Protein AF-A0A1V2RD35-F1 (afdb_monomer)

Secondary structure (DSSP, 8-state):
-HHHHHHHHHHHHHHHHHHHHHHTT--HHHHHHHHHHHHHHHHHHHHHHHHHHHHHHHHHHHHHHHHHHHHHHHHHHHHHHH--

Structure (mmCIF, N/CA/C/O backbone):
data_AF-A0A1V2RD35-F1
#
_entry.id   AF-A0A1V2RD35-F1
#
loop_
_atom_site.group_PDB
_atom_site.id
_atom_site.type_symbol
_atom_site.label_atom_id
_atom_site.label_alt_id
_atom_site.label_comp_id
_atom_site.label_asym_id
_atom_site.label_entity_id
_atom_site.label_seq_id
_atom_site.pdbx_PDB_ins_code
_atom_site.Cartn_x
_atom_site.Cartn_y
_atom_site.Cartn_z
_atom_site.occupancy
_atom_site.B_iso_or_equiv
_atom_site.auth_seq_id
_atom_site.auth_comp_id
_atom_site.auth_asym_id
_atom_site.auth_atom_id
_atom_site.pdbx_PDB_model_num
ATOM 1 N N . MET A 1 1 ? 14.216 -1.242 2.004 1.00 49.47 1 MET A N 1
ATOM 2 C CA . MET A 1 1 ? 13.987 -1.669 3.409 1.00 49.47 1 MET A CA 1
ATOM 3 C C . MET A 1 1 ? 13.149 -0.653 4.178 1.00 49.47 1 MET A C 1
ATOM 5 O O . MET A 1 1 ? 12.201 -1.083 4.819 1.00 49.47 1 MET A O 1
ATOM 9 N N . ALA A 1 2 ? 13.426 0.653 4.058 1.00 57.88 2 ALA A N 1
ATOM 10 C CA . ALA A 1 2 ? 12.639 1.723 4.685 1.00 57.88 2 ALA A CA 1
ATOM 11 C C . ALA A 1 2 ? 11.124 1.646 4.391 1.00 57.88 2 ALA A C 1
ATOM 13 O O . ALA A 1 2 ? 10.338 1.641 5.332 1.00 57.88 2 ALA A O 1
ATOM 14 N N . ASP A 1 3 ? 10.714 1.445 3.131 1.00 68.06 3 ASP A N 1
ATOM 15 C CA . ASP A 1 3 ? 9.284 1.379 2.764 1.00 68.06 3 ASP A CA 1
ATOM 16 C C . ASP A 1 3 ? 8.503 0.266 3.469 1.00 68.06 3 ASP A C 1
ATOM 18 O O . ASP A 1 3 ? 7.358 0.464 3.868 1.00 68.06 3 ASP A O 1
ATOM 22 N N . LYS A 1 4 ? 9.128 -0.900 3.686 1.00 71.19 4 LYS A N 1
ATOM 23 C CA . LYS A 1 4 ? 8.486 -2.020 4.391 1.00 71.19 4 LYS A CA 1
ATOM 24 C C . LYS A 1 4 ? 8.286 -1.717 5.877 1.00 71.19 4 LYS A C 1
ATOM 26 O O . LYS A 1 4 ? 7.286 -2.138 6.447 1.00 71.19 4 LYS A O 1
ATOM 31 N N . ILE A 1 5 ? 9.220 -0.991 6.495 1.00 76.31 5 ILE A N 1
ATOM 32 C CA . ILE A 1 5 ? 9.131 -0.586 7.906 1.00 76.31 5 ILE A CA 1
ATOM 33 C C . ILE A 1 5 ? 8.044 0.479 8.077 1.00 76.31 5 ILE A C 1
ATOM 35 O O . ILE A 1 5 ? 7.240 0.383 9.000 1.00 76.31 5 ILE A O 1
ATOM 39 N N . VAL A 1 6 ? 7.967 1.444 7.157 1.00 76.25 6 VAL A N 1
ATOM 40 C CA . VAL A 1 6 ? 6.910 2.467 7.153 1.00 76.25 6 VAL A CA 1
ATOM 41 C C . VAL A 1 6 ? 5.534 1.828 6.947 1.00 76.25 6 VAL A C 1
ATOM 43 O O . VAL A 1 6 ? 4.610 2.131 7.698 1.00 76.25 6 VAL A O 1
ATOM 46 N N . GLN A 1 7 ? 5.400 0.877 6.015 1.00 72.44 7 GLN A N 1
ATOM 47 C CA . GLN A 1 7 ? 4.166 0.102 5.828 1.00 72.44 7 GLN A CA 1
ATOM 48 C C . GLN A 1 7 ? 3.743 -0.646 7.090 1.00 72.44 7 GLN A C 1
ATOM 50 O O . GLN A 1 7 ? 2.580 -0.577 7.483 1.00 72.44 7 GLN A O 1
ATOM 55 N N . LEU A 1 8 ? 4.683 -1.347 7.728 1.00 79.62 8 LEU A N 1
ATOM 56 C CA . LEU A 1 8 ? 4.410 -2.096 8.950 1.00 79.62 8 LEU A CA 1
ATOM 57 C C . LEU A 1 8 ? 3.978 -1.160 10.088 1.00 79.62 8 LEU A C 1
ATOM 59 O O . LEU A 1 8 ? 3.043 -1.478 10.817 1.00 79.62 8 LEU A O 1
ATOM 63 N N . GLY A 1 9 ? 4.617 0.009 10.204 1.00 80.44 9 GLY A N 1
ATOM 64 C CA . GLY A 1 9 ? 4.274 1.031 11.190 1.00 80.44 9 GLY A CA 1
ATOM 65 C C . GLY A 1 9 ? 2.873 1.604 10.984 1.00 80.44 9 GLY A C 1
ATOM 66 O O . GLY A 1 9 ? 2.082 1.630 11.924 1.00 80.44 9 GLY A O 1
ATOM 67 N N . VAL A 1 10 ? 2.533 1.999 9.752 1.00 81.31 10 VAL A N 1
ATOM 68 C CA . VAL A 1 10 ? 1.191 2.505 9.414 1.00 81.31 10 VAL A CA 1
ATOM 69 C C . VAL A 1 10 ? 0.137 1.427 9.661 1.00 81.31 10 VAL A C 1
ATOM 71 O O . VAL A 1 10 ? -0.878 1.699 10.296 1.00 81.31 10 VAL A O 1
ATOM 74 N N . PHE A 1 11 ? 0.394 0.187 9.242 1.00 80.94 11 PHE A N 1
ATOM 75 C CA . PHE A 1 11 ? -0.523 -0.929 9.461 1.00 80.94 11 PHE A CA 1
ATOM 76 C C . PHE A 1 11 ? -0.762 -1.202 10.953 1.00 80.94 11 PHE A C 1
ATOM 78 O O . PHE A 1 11 ? -1.908 -1.332 11.380 1.00 80.94 11 PHE A O 1
ATOM 85 N N . ALA A 1 12 ? 0.296 -1.233 11.767 1.00 81.31 12 ALA A N 1
ATOM 86 C CA . ALA A 1 12 ? 0.181 -1.449 13.207 1.00 81.31 12 ALA A CA 1
ATOM 87 C C . ALA A 1 12 ? -0.619 -0.335 13.905 1.00 81.31 12 ALA A C 1
ATOM 89 O O . ALA A 1 12 ? -1.423 -0.620 14.790 1.00 81.31 12 ALA A O 1
ATOM 90 N N . LEU A 1 13 ? -0.442 0.920 13.485 1.00 83.94 13 LEU A N 1
ATOM 91 C CA . LEU A 1 13 ? -1.146 2.078 14.045 1.00 83.94 13 LEU A CA 1
ATOM 92 C C . LEU A 1 13 ? -2.646 2.038 13.709 1.00 83.94 13 LEU A C 1
ATOM 94 O O . LEU A 1 13 ? -3.490 2.287 14.569 1.00 83.94 13 LEU A O 1
ATOM 98 N N . VAL A 1 14 ? -2.969 1.641 12.480 1.00 83.38 14 VAL A N 1
ATOM 99 C CA . VAL A 1 14 ? -4.340 1.447 11.996 1.00 83.38 14 VAL A CA 1
ATOM 100 C C . VAL A 1 14 ? -5.056 0.318 12.733 1.00 83.38 14 VAL A C 1
ATOM 102 O O . VAL A 1 14 ? -6.162 0.499 13.242 1.00 83.38 14 VAL A O 1
ATOM 105 N N . VAL A 1 15 ? -4.425 -0.855 12.811 1.00 83.00 15 VAL A N 1
ATOM 106 C CA . VAL A 1 15 ? -5.010 -2.012 13.499 1.00 83.00 15 VAL A CA 1
ATOM 107 C C . VAL A 1 15 ? -5.139 -1.723 14.993 1.00 83.00 15 VAL A C 1
ATOM 109 O O . VAL A 1 15 ? -6.177 -2.011 15.585 1.00 83.00 15 VAL A O 1
ATOM 112 N N . GLY A 1 16 ? -4.134 -1.085 15.597 1.00 83.75 16 GLY A N 1
ATOM 113 C CA . GLY A 1 16 ? -4.165 -0.676 16.998 1.00 83.75 16 GLY A CA 1
ATOM 114 C C . GLY A 1 16 ? -5.305 0.295 17.310 1.00 83.75 16 GLY A C 1
ATOM 115 O O . GLY A 1 16 ? -6.032 0.087 18.281 1.00 83.75 16 GLY A O 1
ATOM 116 N N . GLY A 1 17 ? -5.513 1.320 16.477 1.00 80.88 17 GLY A N 1
ATOM 117 C CA . GLY A 1 17 ? -6.610 2.273 16.658 1.00 80.88 17 GLY A CA 1
ATOM 118 C C . GLY A 1 17 ? -7.990 1.642 16.461 1.00 80.88 17 GLY A C 1
ATOM 119 O O . GLY A 1 17 ? -8.891 1.893 17.260 1.00 80.88 17 GLY A O 1
ATOM 120 N N . PHE A 1 18 ? -8.140 0.746 15.480 1.00 81.50 18 PHE A N 1
ATOM 121 C CA . PHE A 1 18 ? -9.384 0.000 15.278 1.00 81.50 18 PHE A CA 1
ATOM 122 C C . PHE A 1 18 ? -9.720 -0.891 16.481 1.00 81.50 18 PHE A C 1
ATOM 124 O O . PHE A 1 18 ? -10.844 -0.858 16.984 1.00 81.50 18 PHE A O 1
ATOM 131 N N . VAL A 1 19 ? -8.745 -1.655 16.987 1.00 82.50 19 VAL A N 1
ATOM 132 C CA . VAL A 1 19 ? -8.929 -2.513 18.168 1.00 82.50 19 VAL A CA 1
ATOM 133 C C . VAL A 1 19 ? -9.259 -1.670 19.400 1.00 82.50 19 VAL A C 1
ATOM 135 O O . VAL A 1 19 ? -10.187 -2.005 20.132 1.00 82.50 19 VAL A O 1
ATOM 138 N N . ALA A 1 20 ? -8.575 -0.542 19.606 1.00 81.12 20 ALA A N 1
ATOM 139 C CA . ALA A 1 20 ? -8.845 0.356 20.726 1.00 81.12 20 ALA A CA 1
ATOM 140 C C . ALA A 1 20 ? -10.266 0.949 20.689 1.00 81.12 20 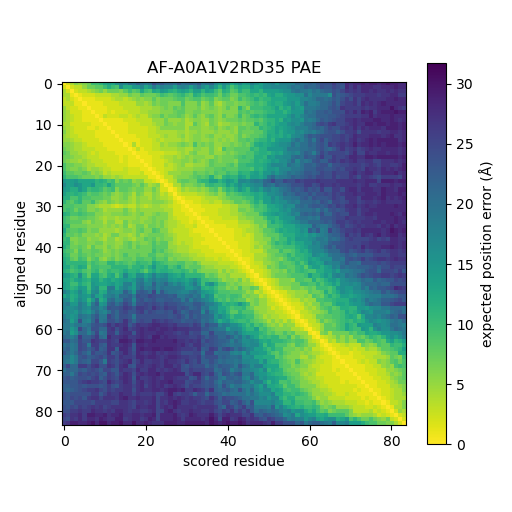ALA A C 1
ATOM 142 O O . ALA A 1 20 ? -10.921 1.027 21.729 1.00 81.12 20 ALA A O 1
ATOM 143 N N . LEU A 1 21 ? -10.758 1.342 19.509 1.00 80.75 21 LEU A N 1
ATOM 144 C CA . LEU A 1 21 ? -12.129 1.835 19.330 1.00 80.75 21 LEU A CA 1
ATOM 145 C C . LEU A 1 21 ? -13.165 0.727 19.524 1.00 80.75 21 LEU A C 1
ATOM 147 O O . LEU A 1 21 ? -14.172 0.943 20.196 1.00 80.75 21 LEU A O 1
ATOM 151 N N . THR A 1 22 ? -12.875 -0.473 19.019 1.00 79.88 22 THR A N 1
ATOM 152 C CA . THR A 1 22 ? -13.747 -1.648 19.156 1.00 79.88 22 THR A CA 1
ATOM 153 C C . THR A 1 22 ? -13.902 -2.060 20.621 1.00 79.88 22 THR A C 1
ATOM 155 O O . THR A 1 22 ? -15.018 -2.271 21.085 1.00 79.88 22 THR A O 1
ATOM 158 N N . VAL A 1 23 ? -12.805 -2.108 21.388 1.00 84.19 23 VAL A N 1
ATOM 159 C CA . VAL A 1 23 ? -12.834 -2.438 22.828 1.00 84.19 23 VAL A CA 1
ATOM 160 C C . VAL A 1 23 ? -13.591 -1.380 23.639 1.00 84.19 23 VAL A C 1
ATOM 162 O O . VAL A 1 23 ? -14.208 -1.705 24.650 1.00 84.19 23 VAL A O 1
ATOM 165 N N . LYS A 1 24 ? -13.583 -0.119 23.193 1.00 84.94 24 LYS A N 1
ATOM 166 C CA . LYS A 1 24 ? -14.345 0.972 23.818 1.00 84.94 24 LYS A CA 1
ATOM 167 C C . LYS A 1 24 ? -15.808 1.053 23.360 1.00 84.94 24 LYS A C 1
ATOM 169 O O . LYS A 1 24 ? -16.530 1.902 23.873 1.00 84.94 24 LYS A O 1
ATOM 174 N N . GLY A 1 25 ? -16.243 0.208 22.420 1.00 75.38 25 GLY A N 1
ATOM 175 C CA . GLY A 1 25 ? -17.605 0.225 21.877 1.00 75.38 25 GLY A CA 1
ATOM 176 C C . GLY A 1 25 ? -17.941 1.482 21.065 1.00 75.38 25 GLY A C 1
ATOM 177 O O . GLY A 1 25 ? -19.113 1.818 20.928 1.00 75.38 25 GLY A O 1
ATOM 178 N N . ALA A 1 26 ? -16.929 2.197 20.567 1.00 75.69 26 ALA A N 1
ATOM 179 C CA . ALA A 1 26 ? -17.111 3.403 19.765 1.00 75.69 26 ALA A CA 1
ATOM 180 C C . ALA A 1 26 ? -17.414 3.055 18.299 1.00 75.69 26 ALA A C 1
ATOM 182 O O . ALA A 1 26 ? -17.019 1.993 17.813 1.00 75.69 26 ALA A O 1
ATOM 183 N N . GLU A 1 27 ? -18.076 3.962 17.575 1.00 74.69 27 GLU A N 1
ATOM 184 C CA . GLU A 1 27 ? -18.326 3.781 16.144 1.00 74.69 27 GLU A CA 1
ATOM 185 C C . GLU A 1 27 ?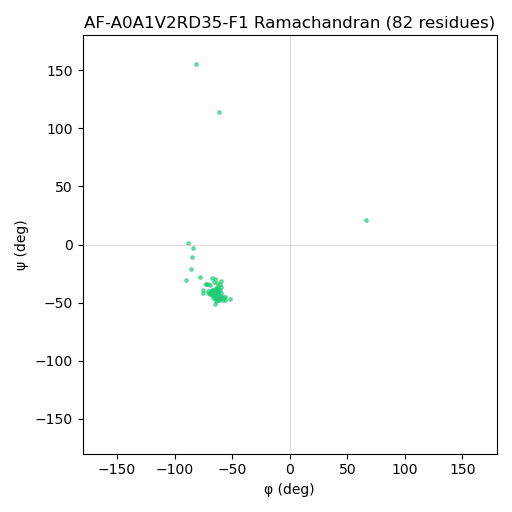 -17.009 3.685 15.368 1.00 74.69 27 GLU A C 1
ATOM 187 O O . GLU A 1 27 ? -16.228 4.629 15.258 1.00 74.69 27 GLU A O 1
ATOM 192 N N . THR A 1 28 ? -16.759 2.508 14.802 1.00 76.44 28 THR A N 1
ATOM 193 C CA . THR A 1 28 ? -15.571 2.235 13.991 1.00 76.44 28 THR A CA 1
ATOM 194 C C . THR A 1 28 ? -15.747 2.655 12.533 1.00 76.44 28 THR A C 1
ATOM 196 O O . THR A 1 28 ? -14.763 2.702 11.798 1.00 76.44 28 THR A O 1
ATOM 199 N N . ALA A 1 29 ? -16.968 2.993 12.106 1.00 74.94 29 ALA A N 1
ATOM 200 C CA . ALA A 1 29 ? -17.282 3.332 10.720 1.00 74.94 29 ALA A CA 1
ATOM 201 C C . ALA A 1 29 ? -16.549 4.600 10.248 1.00 74.94 29 ALA A C 1
ATOM 203 O O . ALA A 1 29 ? -15.897 4.575 9.202 1.00 74.94 29 ALA A O 1
ATOM 204 N N . GLU A 1 30 ? -16.572 5.674 11.043 1.00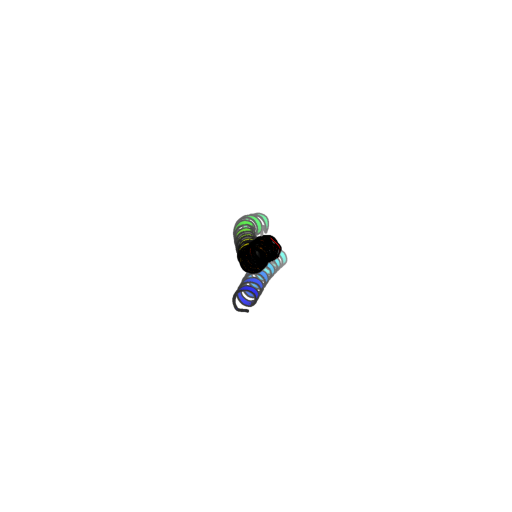 74.19 30 GLU A N 1
ATOM 205 C CA . GLU A 1 30 ? -15.829 6.906 10.735 1.00 74.19 30 GLU A CA 1
ATOM 206 C C . GLU A 1 30 ? -14.316 6.671 10.715 1.00 74.19 30 GLU A C 1
ATOM 208 O O . GLU A 1 30 ? -13.607 7.161 9.833 1.00 74.19 30 GLU A O 1
ATOM 213 N N . TYR A 1 31 ? -13.817 5.856 11.645 1.00 76.06 31 TYR A N 1
ATOM 214 C CA . TYR A 1 31 ? -12.401 5.513 11.707 1.00 76.06 31 TYR A CA 1
ATOM 215 C C . TYR A 1 31 ? -11.943 4.733 10.469 1.00 76.06 31 TYR A C 1
ATOM 217 O O . TYR A 1 31 ? -10.926 5.065 9.860 1.00 76.06 31 TYR A O 1
ATOM 225 N N . VAL A 1 32 ? -12.713 3.727 10.045 1.00 77.06 32 VAL A N 1
ATOM 226 C CA . VAL A 1 32 ? -12.435 2.962 8.821 1.00 77.06 32 VAL A CA 1
ATOM 227 C C . VAL A 1 32 ? -12.490 3.872 7.592 1.00 77.06 32 VAL A C 1
ATOM 229 O O . VAL A 1 32 ? -11.624 3.762 6.720 1.00 77.06 32 VAL A O 1
ATOM 232 N N . GLY A 1 33 ? -13.440 4.810 7.541 1.00 75.81 33 GLY A N 1
ATOM 233 C CA . GLY A 1 33 ? -13.544 5.805 6.471 1.00 75.81 33 GLY A CA 1
ATOM 234 C C . GLY A 1 33 ? -12.311 6.706 6.352 1.00 75.81 33 GLY A C 1
ATOM 235 O O . GLY A 1 33 ? -11.848 6.968 5.245 1.00 75.81 33 GLY A O 1
ATOM 236 N N . LEU A 1 34 ? -11.726 7.120 7.479 1.00 78.81 34 LEU A N 1
ATOM 237 C CA . LEU A 1 34 ? -10.507 7.938 7.508 1.00 78.81 34 LEU A CA 1
ATOM 238 C C . LEU A 1 34 ? -9.246 7.154 7.134 1.00 78.81 34 LEU A C 1
ATOM 240 O O . LEU A 1 34 ? -8.324 7.690 6.522 1.00 78.81 34 LEU A O 1
ATOM 244 N N . VAL A 1 35 ? -9.192 5.879 7.504 1.00 79.69 35 VAL A N 1
ATOM 245 C CA . VAL A 1 35 ? -7.976 5.072 7.395 1.00 79.69 35 VAL A CA 1
ATOM 246 C C . VAL A 1 35 ? -7.851 4.343 6.053 1.00 79.69 35 VAL A C 1
ATOM 248 O O . VAL A 1 35 ? -6.741 4.144 5.552 1.00 79.69 35 VAL A O 1
ATOM 251 N N . THR A 1 36 ? -8.972 3.982 5.429 1.00 79.12 36 THR A N 1
ATOM 252 C CA . THR A 1 36 ? -8.991 3.280 4.133 1.00 79.12 36 THR A CA 1
ATOM 253 C C . THR A 1 36 ? -8.231 4.029 3.022 1.00 79.12 36 THR A C 1
ATOM 255 O O . THR A 1 36 ? -7.414 3.395 2.348 1.00 79.12 36 THR A O 1
ATOM 258 N N . PRO A 1 37 ? -8.388 5.358 2.839 1.00 79.44 37 PRO A N 1
ATOM 259 C CA . PRO A 1 37 ? -7.631 6.116 1.838 1.00 79.44 37 PRO A CA 1
ATOM 260 C C . PRO A 1 37 ? -6.116 6.103 2.087 1.00 79.44 37 PRO A C 1
ATOM 262 O O . PRO A 1 37 ? -5.334 6.025 1.140 1.00 79.44 37 PRO A O 1
ATOM 265 N N . VAL A 1 38 ? -5.696 6.134 3.357 1.00 79.56 38 VAL A N 1
ATOM 266 C CA . VAL A 1 38 ? -4.278 6.101 3.751 1.00 79.56 38 VAL A CA 1
ATOM 267 C C . VAL A 1 38 ? -3.658 4.750 3.399 1.00 79.56 38 VAL A C 1
ATOM 269 O O . VAL A 1 38 ? -2.592 4.695 2.786 1.00 79.56 38 VAL A O 1
ATOM 272 N N . LEU A 1 39 ? -4.347 3.652 3.724 1.00 75.56 39 LEU A N 1
ATOM 273 C CA . LEU A 1 39 ? -3.906 2.306 3.355 1.00 75.56 39 LEU A CA 1
ATOM 274 C C . LEU A 1 39 ? -3.860 2.114 1.833 1.00 75.56 39 LEU A C 1
ATOM 276 O O . LEU A 1 39 ? -2.899 1.540 1.319 1.00 75.56 39 LEU A O 1
ATOM 280 N N . ALA A 1 40 ? -4.859 2.626 1.108 1.00 76.62 40 ALA A N 1
ATOM 281 C CA . ALA A 1 40 ? -4.902 2.562 -0.349 1.00 76.62 40 ALA A CA 1
ATOM 282 C C . ALA A 1 40 ? -3.715 3.303 -0.988 1.00 76.62 40 ALA A C 1
ATOM 284 O O . ALA A 1 40 ? -3.040 2.742 -1.852 1.00 76.62 40 ALA A O 1
ATOM 285 N N . ALA A 1 41 ? -3.398 4.517 -0.523 1.00 74.31 41 ALA A N 1
ATOM 286 C CA . ALA A 1 41 ? -2.258 5.292 -1.015 1.00 74.31 41 ALA A CA 1
ATOM 287 C C . ALA A 1 41 ? -0.925 4.551 -0.810 1.00 74.31 41 ALA A C 1
ATOM 289 O O . ALA A 1 41 ? -0.117 4.441 -1.732 1.00 74.31 41 ALA A O 1
ATOM 290 N N . VAL A 1 42 ? -0.723 3.968 0.374 1.00 73.88 42 VAL A N 1
ATOM 291 C CA . VAL A 1 42 ? 0.479 3.187 0.699 1.00 73.88 42 VAL A CA 1
ATOM 292 C C . VAL A 1 42 ? 0.608 1.931 -0.178 1.00 73.88 42 VAL A C 1
ATOM 294 O O . VAL A 1 42 ? 1.721 1.515 -0.515 1.00 73.88 42 VAL A O 1
ATOM 297 N N . PHE A 1 43 ? -0.510 1.322 -0.573 1.00 72.12 43 PHE A N 1
ATOM 298 C CA . PHE A 1 43 ? -0.510 0.151 -1.449 1.00 72.12 43 PHE A CA 1
ATOM 299 C C . PHE A 1 43 ? -0.221 0.519 -2.912 1.00 72.12 43 PHE A C 1
ATOM 301 O O . PHE A 1 43 ? 0.576 -0.154 -3.569 1.00 72.12 43 PHE A O 1
ATOM 308 N N . VAL A 1 44 ? -0.816 1.612 -3.402 1.00 74.19 44 VAL A N 1
ATOM 309 C CA . VAL A 1 44 ? -0.609 2.125 -4.767 1.00 74.19 44 VAL A CA 1
ATOM 310 C C . VAL A 1 44 ? 0.840 2.555 -4.980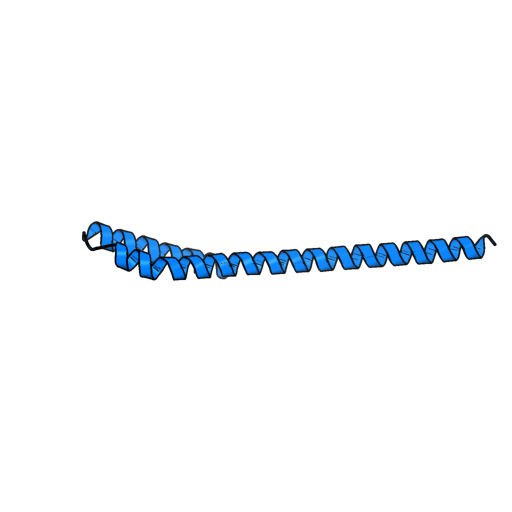 1.00 74.19 44 VAL A C 1
ATOM 312 O O . VAL A 1 44 ? 1.447 2.147 -5.966 1.00 74.19 44 VAL A O 1
ATOM 315 N N . VAL A 1 45 ? 1.432 3.297 -4.038 1.00 70.56 45 VAL A N 1
ATOM 316 C CA . VAL A 1 45 ? 2.845 3.708 -4.121 1.00 70.56 45 VAL A CA 1
ATOM 317 C C . VAL A 1 45 ? 3.760 2.490 -4.253 1.00 70.56 45 VAL A C 1
ATOM 319 O O . VAL A 1 45 ? 4.613 2.447 -5.131 1.00 70.56 45 VAL A O 1
ATOM 322 N N . ASN A 1 46 ? 3.536 1.447 -3.454 1.00 65.81 46 ASN A N 1
ATOM 323 C CA . ASN A 1 46 ? 4.339 0.226 -3.519 1.00 65.81 46 ASN A CA 1
ATOM 324 C C . ASN A 1 46 ? 4.162 -0.543 -4.844 1.00 65.81 46 ASN A C 1
ATOM 326 O O . ASN A 1 46 ? 5.098 -1.182 -5.328 1.00 65.81 46 A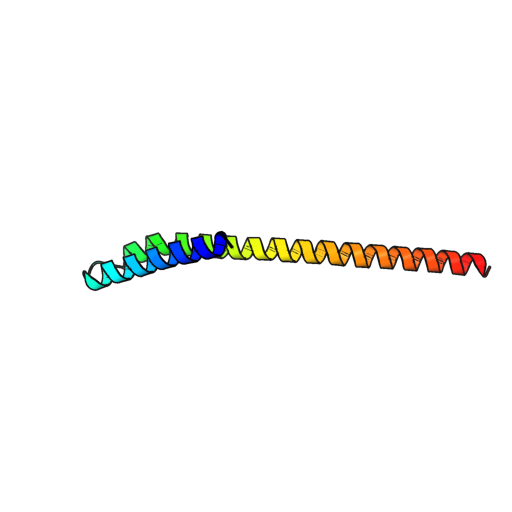SN A O 1
ATOM 330 N N . HIS A 1 47 ? 2.967 -0.494 -5.442 1.00 67.69 47 HIS A N 1
ATOM 331 C CA . HIS A 1 47 ? 2.722 -1.081 -6.758 1.00 67.69 47 HIS A CA 1
ATOM 332 C C . HIS A 1 47 ? 3.484 -0.333 -7.862 1.00 67.69 47 HIS A C 1
ATOM 334 O O . HIS A 1 47 ? 4.126 -0.973 -8.695 1.00 67.69 47 HIS A O 1
ATOM 340 N N . LEU A 1 48 ? 3.484 1.002 -7.815 1.00 62.72 48 LEU A N 1
ATOM 341 C CA . LEU A 1 48 ? 4.220 1.851 -8.756 1.00 62.72 48 LEU A CA 1
ATOM 342 C C . LEU A 1 48 ? 5.738 1.635 -8.647 1.00 62.72 48 LEU A C 1
ATOM 344 O O . LEU A 1 48 ? 6.398 1.417 -9.659 1.00 62.72 48 LEU A O 1
ATOM 348 N N . THR A 1 49 ? 6.289 1.547 -7.432 1.00 62.66 49 THR A N 1
ATOM 349 C CA . THR A 1 49 ? 7.726 1.279 -7.234 1.00 62.66 49 THR A CA 1
ATOM 350 C C . THR A 1 49 ? 8.162 -0.065 -7.834 1.00 62.66 49 THR A C 1
ATOM 352 O O . THR A 1 49 ? 9.274 -0.196 -8.349 1.00 62.66 49 THR A O 1
ATOM 355 N N . ARG A 1 50 ? 7.294 -1.086 -7.807 1.00 62.88 50 ARG A N 1
ATOM 356 C CA . ARG A 1 50 ? 7.569 -2.377 -8.464 1.00 62.88 50 ARG A CA 1
ATOM 357 C C . ARG A 1 50 ? 7.483 -2.297 -9.987 1.00 62.88 50 ARG A C 1
ATOM 359 O O . ARG A 1 50 ? 8.243 -2.993 -10.663 1.00 62.88 50 ARG A O 1
ATOM 366 N N . GLN A 1 51 ? 6.591 -1.470 -10.529 1.00 57.12 51 GLN A N 1
ATOM 367 C CA . GLN A 1 51 ? 6.537 -1.224 -11.970 1.00 57.12 51 GLN A CA 1
ATOM 368 C C . GLN A 1 51 ? 7.826 -0.568 -12.467 1.00 57.12 51 GLN A C 1
ATOM 370 O O . GLN A 1 51 ? 8.396 -1.060 -13.436 1.00 57.12 51 GLN A O 1
ATOM 375 N N . ASP A 1 52 ? 8.354 0.435 -11.766 1.00 58.94 52 ASP A N 1
ATOM 376 C CA . ASP A 1 52 ? 9.607 1.099 -12.161 1.00 58.94 52 ASP A CA 1
ATOM 377 C C . ASP A 1 52 ? 10.818 0.155 -12.133 1.00 58.94 52 ASP A C 1
ATOM 379 O O . ASP A 1 52 ? 11.693 0.213 -13.001 1.00 58.94 52 ASP A O 1
ATOM 383 N N . GLN A 1 53 ? 10.866 -0.768 -11.168 1.00 60.41 53 GLN A N 1
ATOM 384 C CA . GLN A 1 53 ? 11.887 -1.821 -11.138 1.00 60.41 53 GLN A CA 1
ATOM 385 C C . GLN A 1 53 ? 11.757 -2.768 -12.337 1.00 60.41 53 GLN A C 1
ATOM 387 O O . GLN A 1 53 ? 12.750 -3.067 -12.999 1.00 60.41 53 GLN A O 1
ATOM 392 N N . THR A 1 54 ? 10.530 -3.171 -12.668 1.00 59.38 54 THR A N 1
ATOM 393 C CA . THR A 1 54 ? 10.254 -4.066 -13.800 1.00 59.38 54 THR A CA 1
ATOM 394 C C . THR A 1 54 ? 10.573 -3.392 -15.140 1.00 59.38 54 THR A C 1
ATOM 396 O O . THR A 1 54 ? 11.174 -4.007 -16.018 1.00 59.38 54 THR A O 1
ATOM 399 N N . ILE A 1 55 ? 10.239 -2.107 -15.302 1.00 56.97 55 ILE A N 1
ATOM 400 C CA . ILE A 1 55 ? 10.552 -1.324 -16.507 1.00 56.97 55 ILE A CA 1
ATOM 401 C C . ILE A 1 55 ? 12.066 -1.173 -16.681 1.00 56.97 55 ILE A C 1
ATOM 403 O O . ILE A 1 55 ? 12.566 -1.336 -17.793 1.00 56.97 55 ILE A O 1
ATOM 407 N N . ASN A 1 56 ? 12.815 -0.932 -15.601 1.00 57.50 56 ASN A N 1
ATOM 408 C CA . ASN A 1 56 ? 14.276 -0.866 -15.661 1.00 57.50 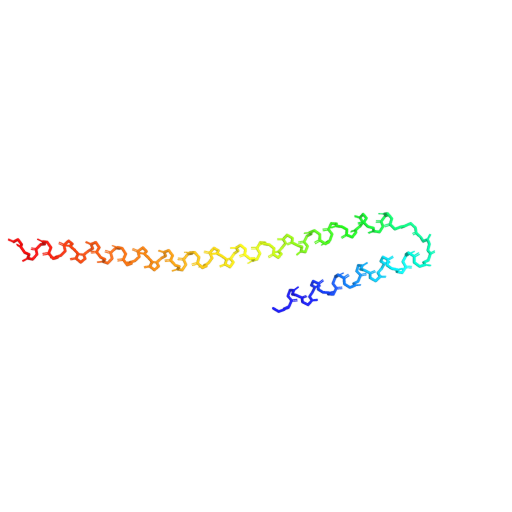56 ASN A CA 1
ATOM 409 C C . ASN A 1 56 ? 14.913 -2.205 -16.063 1.00 57.50 56 ASN A C 1
ATOM 411 O O . ASN A 1 56 ? 15.858 -2.228 -16.857 1.00 57.50 56 ASN A O 1
ATOM 415 N N . GLU A 1 57 ? 14.389 -3.327 -15.568 1.00 59.78 57 GLU A N 1
ATOM 416 C CA . GLU A 1 57 ? 14.838 -4.661 -15.982 1.00 59.78 57 GLU A CA 1
ATOM 417 C C . GLU A 1 57 ? 14.522 -4.940 -17.458 1.00 59.78 57 GLU A C 1
ATOM 419 O O . GLU A 1 57 ? 15.384 -5.434 -18.191 1.00 59.78 57 GLU A O 1
ATOM 424 N N . ILE A 1 58 ? 13.333 -4.550 -17.929 1.00 56.12 58 ILE A N 1
ATOM 425 C CA . ILE A 1 58 ? 12.957 -4.642 -19.344 1.00 56.12 58 ILE A CA 1
ATOM 426 C C . ILE A 1 58 ? 13.872 -3.768 -20.205 1.00 56.12 58 ILE A C 1
ATOM 428 O O . ILE A 1 58 ? 14.372 -4.252 -21.216 1.00 56.12 58 ILE A O 1
ATOM 432 N N . HIS A 1 59 ? 14.154 -2.521 -19.820 1.00 56.56 59 HIS A N 1
ATOM 433 C CA . HIS A 1 59 ? 15.071 -1.640 -20.552 1.00 56.56 59 HIS A CA 1
ATOM 434 C C . HIS A 1 59 ? 16.481 -2.234 -20.650 1.00 56.56 59 HIS A C 1
ATOM 436 O O . HIS A 1 59 ? 17.081 -2.242 -21.727 1.00 56.56 59 HIS A O 1
ATOM 442 N N . LYS A 1 60 ? 17.004 -2.783 -19.547 1.00 59.53 60 LYS A N 1
ATOM 443 C CA . LYS A 1 60 ? 18.335 -3.403 -19.503 1.00 59.53 60 LYS A CA 1
ATOM 444 C C . LYS A 1 60 ? 18.416 -4.650 -20.388 1.00 59.53 60 LYS A C 1
ATOM 446 O O . LYS A 1 60 ? 19.374 -4.798 -21.146 1.00 59.53 60 LYS A O 1
ATOM 451 N N . ASN A 1 61 ? 17.396 -5.505 -20.346 1.00 59.44 61 ASN A N 1
ATOM 452 C CA . ASN A 1 61 ? 17.332 -6.704 -21.182 1.00 59.44 61 ASN A CA 1
ATOM 453 C C . ASN A 1 61 ? 17.086 -6.364 -22.659 1.00 59.44 61 ASN A C 1
ATOM 455 O O . ASN A 1 61 ? 17.720 -6.945 -23.536 1.00 59.44 61 ASN A O 1
ATOM 459 N N . THR A 1 62 ? 16.227 -5.387 -22.949 1.00 60.53 62 THR A N 1
ATOM 460 C CA . THR A 1 62 ? 15.889 -4.991 -24.324 1.00 60.53 62 THR A CA 1
ATOM 461 C C . THR A 1 62 ? 17.070 -4.312 -25.007 1.00 60.53 62 THR A C 1
ATOM 463 O O . THR A 1 62 ? 17.372 -4.659 -26.143 1.00 60.53 62 THR A O 1
ATOM 466 N N . ASN A 1 63 ? 17.810 -3.434 -24.321 1.00 60.56 63 ASN A N 1
ATOM 467 C CA . ASN A 1 63 ? 19.020 -2.828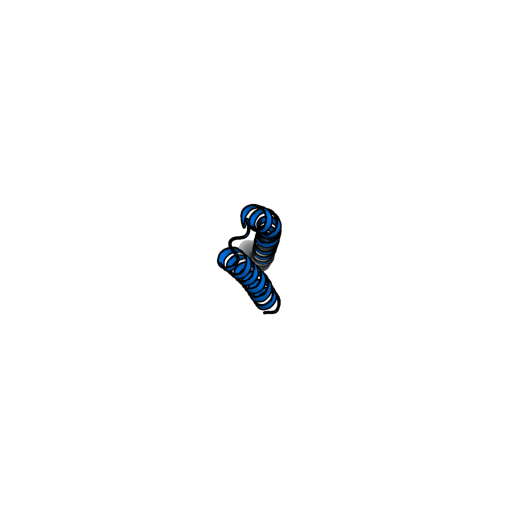 -24.885 1.00 60.56 63 ASN A CA 1
ATOM 468 C C . ASN A 1 63 ? 20.123 -3.863 -25.142 1.00 60.56 63 ASN A C 1
ATOM 470 O O . ASN A 1 63 ? 20.788 -3.796 -26.177 1.00 60.56 63 ASN A O 1
ATOM 474 N N . GLY A 1 64 ? 20.294 -4.848 -24.255 1.00 61.72 64 GLY A N 1
ATOM 475 C CA . GLY A 1 64 ? 21.230 -5.954 -24.476 1.00 61.72 64 GLY A CA 1
ATOM 476 C C . GLY A 1 64 ? 20.843 -6.810 -25.685 1.00 61.72 64 GLY A C 1
ATOM 477 O O . GLY A 1 64 ? 21.664 -7.05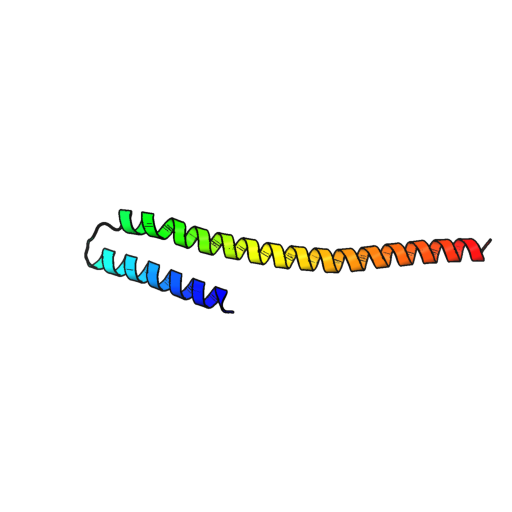6 -26.565 1.00 61.72 64 GLY A O 1
ATOM 478 N N . VAL A 1 65 ? 19.569 -7.196 -25.780 1.00 68.88 65 VAL A N 1
ATOM 479 C CA . VAL A 1 65 ? 19.046 -8.009 -26.888 1.00 68.88 65 VAL A CA 1
ATOM 480 C C . VAL A 1 65 ? 19.060 -7.247 -28.215 1.00 68.88 65 VAL A C 1
ATOM 482 O O . VAL A 1 65 ? 19.389 -7.829 -29.247 1.00 68.88 65 VAL A O 1
ATOM 485 N N . LEU A 1 66 ? 18.735 -5.953 -28.215 1.00 66.69 66 LEU A N 1
ATOM 486 C CA . LEU A 1 66 ? 18.750 -5.120 -29.416 1.00 66.69 66 LEU A CA 1
ATOM 487 C C . LEU A 1 66 ? 20.180 -4.909 -29.926 1.00 66.69 66 LEU A C 1
ATOM 489 O O . LEU A 1 66 ? 20.427 -5.065 -31.119 1.00 66.69 66 LEU A O 1
ATOM 493 N N . THR A 1 67 ? 21.130 -4.647 -29.023 1.00 69.75 67 THR A N 1
ATOM 494 C CA . THR A 1 67 ? 22.558 -4.541 -29.367 1.00 69.75 67 THR A CA 1
ATOM 495 C C . THR A 1 67 ? 23.072 -5.842 -29.974 1.00 69.75 67 THR A C 1
ATOM 497 O O . THR A 1 67 ? 23.772 -5.819 -30.982 1.00 69.75 67 THR A O 1
ATOM 500 N N . GLU A 1 68 ? 22.675 -6.985 -29.416 1.00 71.25 68 GLU A N 1
ATOM 501 C CA . GLU A 1 68 ? 23.112 -8.286 -29.916 1.00 71.25 68 GLU A CA 1
ATOM 502 C C . GLU A 1 68 ? 22.483 -8.637 -31.272 1.00 71.25 68 GLU A C 1
ATOM 504 O O . GLU A 1 68 ? 23.142 -9.216 -32.135 1.00 71.25 68 GLU A O 1
ATOM 509 N N . ARG A 1 69 ? 21.232 -8.224 -31.514 1.00 67.75 69 ARG A N 1
ATOM 510 C CA . ARG A 1 69 ? 20.595 -8.338 -32.835 1.00 67.75 69 ARG A CA 1
ATOM 511 C C . ARG A 1 69 ? 21.278 -7.457 -33.878 1.00 67.75 69 ARG A C 1
ATOM 513 O O . ARG A 1 69 ? 21.508 -7.930 -34.985 1.00 67.75 69 ARG A O 1
ATOM 520 N N . ILE A 1 70 ? 21.638 -6.222 -33.527 1.00 70.50 70 ILE A N 1
ATOM 521 C CA . ILE A 1 70 ? 22.383 -5.320 -34.418 1.00 70.50 70 ILE A CA 1
ATOM 522 C C . ILE A 1 70 ? 23.769 -5.899 -34.711 1.00 70.50 70 ILE A C 1
ATOM 524 O O . ILE A 1 70 ? 24.151 -5.983 -35.873 1.00 70.50 70 ILE A O 1
ATOM 528 N N . ARG A 1 71 ? 24.498 -6.368 -33.690 1.00 74.38 71 ARG A N 1
ATOM 529 C CA . ARG A 1 71 ? 25.806 -7.014 -33.869 1.00 74.38 71 ARG A CA 1
ATOM 530 C C . ARG A 1 71 ? 25.710 -8.207 -34.818 1.00 74.38 71 ARG A C 1
ATOM 532 O O . ARG A 1 71 ? 26.515 -8.297 -35.735 1.00 74.38 71 ARG A O 1
ATOM 539 N N . LYS A 1 72 ? 24.724 -9.090 -34.631 1.00 79.38 72 LYS A N 1
ATOM 540 C CA . LYS A 1 72 ? 24.512 -10.244 -35.519 1.00 79.38 72 LYS A CA 1
ATOM 541 C C . LYS A 1 72 ? 24.176 -9.829 -36.948 1.00 79.38 72 LYS A C 1
ATOM 543 O O . LYS A 1 72 ? 24.762 -10.378 -37.868 1.00 79.38 72 LYS A O 1
ATOM 548 N N . ALA A 1 73 ? 23.295 -8.846 -37.132 1.00 73.06 73 ALA A N 1
ATOM 549 C CA . ALA A 1 73 ? 22.943 -8.346 -38.459 1.00 73.06 73 ALA A CA 1
ATOM 550 C C . ALA A 1 73 ? 24.146 -7.709 -39.180 1.00 73.06 73 ALA A C 1
ATOM 552 O O . ALA A 1 73 ? 24.341 -7.935 -40.368 1.00 73.06 73 ALA A O 1
ATOM 553 N N . VAL A 1 74 ? 24.980 -6.952 -38.459 1.00 80.88 74 VAL A N 1
ATOM 554 C CA . VAL A 1 74 ? 26.202 -6.347 -39.013 1.00 80.88 74 VAL A CA 1
ATOM 555 C C . VAL A 1 74 ? 27.251 -7.409 -39.339 1.00 80.88 74 VAL A C 1
ATOM 557 O O . VAL A 1 74 ? 27.867 -7.337 -40.396 1.00 80.88 74 VAL A O 1
ATOM 560 N N . GLN A 1 75 ? 27.441 -8.400 -38.465 1.00 77.88 75 GLN A N 1
ATOM 561 C CA . GLN A 1 75 ? 28.366 -9.510 -38.701 1.00 77.88 75 GLN A CA 1
ATOM 562 C C . GLN A 1 75 ? 27.960 -10.301 -39.949 1.00 77.88 75 GLN A C 1
ATOM 564 O O . GLN A 1 75 ? 28.774 -10.505 -40.837 1.00 77.88 75 GLN A O 1
ATOM 569 N N . GLN A 1 76 ? 26.680 -10.653 -40.058 1.00 80.81 76 GLN A N 1
ATOM 570 C CA . GLN A 1 76 ? 26.146 -11.410 -41.185 1.00 80.81 76 GLN A CA 1
ATOM 571 C C . GLN A 1 76 ? 26.274 -10.640 -42.511 1.00 80.81 76 GLN A C 1
ATOM 573 O O . GLN A 1 76 ? 26.682 -11.213 -43.514 1.00 80.81 76 GLN A O 1
ATOM 578 N N . ALA A 1 77 ? 26.030 -9.325 -42.499 1.00 73.12 77 ALA A N 1
ATOM 579 C CA . ALA A 1 77 ? 26.241 -8.471 -43.670 1.00 73.12 77 ALA A CA 1
ATOM 580 C C . ALA A 1 77 ? 27.727 -8.317 -44.058 1.00 73.12 77 ALA A C 1
ATOM 582 O O . ALA A 1 77 ? 28.043 -8.094 -45.226 1.00 73.12 77 ALA A O 1
ATOM 583 N N . LEU A 1 78 ? 28.651 -8.402 -43.094 1.00 76.19 78 LEU A N 1
ATOM 584 C CA . LEU A 1 78 ? 30.092 -8.393 -43.361 1.00 76.19 78 LEU A CA 1
ATOM 585 C C . LEU A 1 78 ? 30.575 -9.734 -43.920 1.00 76.19 78 LEU A C 1
ATOM 587 O O . LEU A 1 78 ? 31.400 -9.732 -44.831 1.00 76.19 78 LEU A O 1
ATOM 591 N N . ASP A 1 79 ? 30.054 -10.846 -43.409 1.00 80.00 79 ASP A N 1
ATOM 592 C CA . ASP A 1 79 ? 30.387 -12.190 -43.881 1.00 80.00 79 ASP A CA 1
ATOM 593 C C . ASP A 1 79 ? 29.882 -12.392 -45.327 1.00 80.00 79 ASP A C 1
ATOM 595 O O . ASP A 1 79 ? 30.660 -12.773 -46.1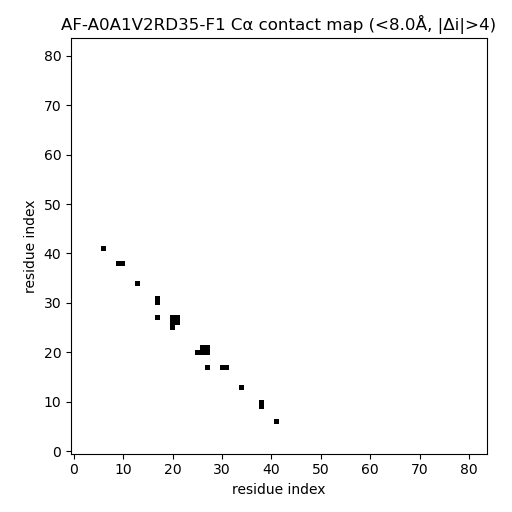98 1.00 80.00 79 ASP A O 1
ATOM 599 N N . GLU A 1 80 ? 28.644 -11.978 -45.638 1.00 73.31 80 GLU A N 1
ATOM 600 C CA . GLU A 1 80 ? 28.092 -11.993 -47.009 1.00 73.31 80 GLU A CA 1
ATOM 601 C C . GLU A 1 80 ? 28.903 -11.138 -48.001 1.00 73.31 80 GLU A C 1
ATOM 603 O O . GLU A 1 80 ? 28.995 -11.464 -49.186 1.00 73.31 80 GLU A O 1
ATOM 608 N N . ARG A 1 81 ? 29.518 -10.047 -47.525 1.00 61.28 81 ARG A N 1
ATOM 609 C CA . ARG A 1 81 ? 30.371 -9.171 -48.341 1.00 61.28 81 ARG A CA 1
ATOM 610 C C . ARG A 1 81 ? 31.774 -9.742 -48.572 1.00 61.28 81 ARG A C 1
ATOM 612 O O . ARG A 1 81 ? 32.391 -9.376 -49.564 1.00 61.28 81 ARG A O 1
ATOM 619 N N . ASN A 1 82 ? 32.295 -10.565 -47.664 1.00 60.56 82 ASN A N 1
ATOM 620 C CA . ASN A 1 82 ? 33.624 -11.172 -47.799 1.00 60.56 82 ASN A CA 1
ATOM 621 C C . ASN A 1 82 ? 33.602 -12.473 -48.617 1.00 60.56 82 ASN A C 1
ATOM 623 O O . ASN A 1 82 ? 34.638 -12.853 -49.157 1.00 60.56 82 ASN A O 1
ATOM 627 N N . ASP A 1 83 ? 32.439 -13.122 -48.720 1.00 56.66 83 ASP A N 1
ATOM 628 C CA . ASP A 1 83 ? 32.217 -14.313 -49.550 1.00 56.66 83 ASP A CA 1
ATOM 629 C C . ASP A 1 83 ? 31.785 -13.981 -51.003 1.00 56.66 83 ASP A C 1
ATOM 631 O O . ASP A 1 83 ? 31.558 -14.896 -51.798 1.00 56.66 83 ASP A O 1
ATOM 635 N N . SER A 1 84 ? 31.684 -12.688 -51.358 1.00 48.91 84 SER A N 1
ATOM 636 C CA . SER A 1 84 ? 31.412 -12.167 -52.716 1.00 48.91 84 SER A CA 1
ATOM 637 C C . SER A 1 84 ? 32.654 -11.536 -53.344 1.00 48.91 84 SER A C 1
ATOM 639 O O . SER A 1 84 ? 32.857 -11.730 -54.564 1.00 48.91 84 SER A O 1
#

pLDDT: mean 71.63, std 9.19, range [48.91, 84.94]

Foldseek 3Di:
DVLVVVLVVLVCVLVVVLVVCVVVVHDCPVSCVVSVVVNVVSVVVVVVVVVVVVVVVVVVVVVVVVVVVVVVVVVVVVVVVVVD

Sequence (84 aa):
MADKIVQLGVFALVVGGFVALTVKGAETAEYVGLVTPVLAAVFVVNHLTRQDQTINEIHKNTNGVLTERIRKAVQQALDERNDS

Solvent-accessible surface area (backbone atoms only — not comparable to full-atom values): 4709 Å² total; per-residue (Å²): 112,68,67,61,52,53,51,51,50,53,50,51,52,52,53,49,52,51,52,55,33,55,77,69,70,45,83,54,65,65,55,51,64,66,45,51,61,56,55,50,52,59,52,50,53,55,51,52,57,52,47,56,52,52,52,52,51,49,52,56,52,47,53,52,53,50,52,52,50,50,51,50,54,53,49,51,57,50,52,59,60,73,79,105

Radius of gyration: 26.59 Å; Cα contacts (8 Å, |Δi|>4): 12; chains: 1; bounding box: 52×22×76 Å

Mean predicted aligned error: 14.19 Å